Protein AF-A0A840BPB6-F1 (afdb_monomer_lite)

pLDDT: mean 81.39, std 9.25, range [49.56, 90.81]

Foldseek 3Di:
DPLQVLLVVLQVQLVVLVVQVWDWDFDPDPFGWIWIDGPVGIDIDTRPRNVVLLVQLVVSCVSNVPDDSSSSSSNSSSVVVVVVVVD

Secondary structure (DSSP, 8-state):
-HHHHHHHHHHHHHHHHHHTT-EEEEE-STT-EEEEEETTEEEEEPTHHHHHHHHHHHHHHHHHSSS-HHHHHHHHHHHHHHHHHT-

Radius of gyration: 12.8 Å; chains: 1; bounding box: 32×31×28 Å

Structure (mmCIF, N/CA/C/O backbone):
data_AF-A0A840BPB6-F1
#
_entry.id   AF-A0A840BPB6-F1
#
loop_
_atom_site.group_PDB
_atom_site.id
_atom_site.type_symbol
_atom_site.label_atom_id
_ato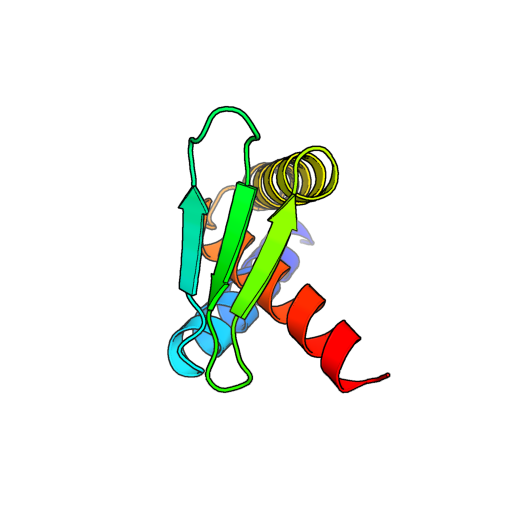m_site.label_alt_id
_atom_site.label_comp_id
_atom_site.label_asym_id
_atom_site.label_entity_id
_atom_site.label_seq_id
_atom_site.pdbx_PDB_ins_code
_atom_site.Cartn_x
_atom_site.Cartn_y
_atom_site.Cartn_z
_atom_site.occupancy
_atom_site.B_iso_or_equiv
_atom_site.auth_seq_id
_atom_site.auth_comp_id
_atom_site.auth_asym_id
_atom_site.auth_atom_id
_atom_site.pdbx_PDB_model_num
ATOM 1 N N . MET A 1 1 ? 20.517 -3.219 -15.670 1.00 55.88 1 MET A N 1
ATOM 2 C CA . MET A 1 1 ? 19.479 -4.174 -16.118 1.00 55.88 1 MET A CA 1
ATOM 3 C C . MET A 1 1 ? 18.371 -4.329 -15.070 1.00 55.88 1 MET A C 1
ATOM 5 O O . MET A 1 1 ? 17.249 -4.628 -15.442 1.00 55.88 1 MET A O 1
ATOM 9 N N . ASP A 1 2 ? 18.638 -4.015 -13.798 1.00 72.88 2 ASP A N 1
ATOM 10 C CA . ASP A 1 2 ? 17.694 -4.156 -12.679 1.00 72.88 2 ASP A CA 1
ATOM 11 C C . ASP A 1 2 ? 16.479 -3.222 -12.646 1.00 72.88 2 ASP A C 1
ATOM 13 O O . ASP A 1 2 ? 15.384 -3.686 -12.344 1.00 72.88 2 ASP A O 1
ATOM 17 N N . ALA A 1 3 ? 16.616 -1.925 -12.938 1.00 71.88 3 ALA A N 1
ATOM 18 C CA . ALA A 1 3 ? 15.523 -0.967 -12.698 1.00 71.88 3 ALA A CA 1
ATOM 19 C C . ALA A 1 3 ? 14.247 -1.276 -13.507 1.00 71.88 3 ALA A C 1
ATOM 21 O O . ALA A 1 3 ? 13.139 -1.137 -12.997 1.00 71.88 3 ALA A O 1
ATOM 22 N N . LEU A 1 4 ? 14.403 -1.766 -14.742 1.00 76.75 4 LEU A N 1
ATOM 23 C CA . LEU A 1 4 ? 13.282 -2.162 -15.599 1.00 76.75 4 LEU A CA 1
ATOM 24 C C . LEU A 1 4 ? 12.576 -3.423 -15.088 1.00 76.75 4 LEU A C 1
ATOM 26 O O . LEU A 1 4 ? 11.353 -3.487 -15.129 1.00 76.75 4 LEU A O 1
ATOM 30 N N . ILE A 1 5 ? 13.326 -4.393 -14.560 1.00 82.56 5 ILE A N 1
ATOM 31 C CA . ILE A 1 5 ? 12.758 -5.618 -13.978 1.00 82.56 5 ILE A CA 1
ATOM 32 C C . ILE A 1 5 ? 11.924 -5.264 -12.740 1.00 82.56 5 ILE A C 1
ATOM 34 O O . ILE A 1 5 ? 10.783 -5.706 -12.614 1.00 82.56 5 ILE A O 1
ATOM 38 N N . HIS A 1 6 ? 12.453 -4.396 -11.872 1.00 79.06 6 HIS A N 1
ATOM 39 C CA . HIS A 1 6 ? 11.730 -3.910 -10.697 1.00 79.06 6 HIS A CA 1
ATOM 40 C C . HIS A 1 6 ? 10.488 -3.100 -11.094 1.00 79.06 6 HIS A C 1
ATOM 42 O O . HIS A 1 6 ? 9.410 -3.323 -10.548 1.00 79.06 6 HIS A O 1
ATOM 48 N N . ALA A 1 7 ? 10.601 -2.214 -12.088 1.00 79.69 7 ALA A N 1
ATOM 49 C CA . ALA A 1 7 ? 9.469 -1.447 -12.601 1.00 79.69 7 ALA A CA 1
ATOM 50 C C . ALA A 1 7 ? 8.363 -2.351 -13.165 1.00 79.69 7 ALA A C 1
ATOM 52 O O . ALA A 1 7 ? 7.186 -2.131 -12.888 1.00 79.69 7 ALA A O 1
ATOM 53 N N . MET A 1 8 ? 8.726 -3.388 -13.926 1.00 84.31 8 MET A N 1
ATOM 54 C CA . MET A 1 8 ? 7.770 -4.354 -14.468 1.00 84.31 8 MET A CA 1
ATOM 55 C C . MET A 1 8 ? 7.059 -5.136 -13.363 1.00 84.31 8 MET A C 1
ATOM 57 O O . MET A 1 8 ? 5.842 -5.287 -13.432 1.00 84.31 8 MET A O 1
ATOM 61 N N . ALA A 1 9 ? 7.783 -5.588 -12.336 1.00 84.69 9 ALA A N 1
ATOM 62 C CA . ALA A 1 9 ? 7.189 -6.297 -11.205 1.00 84.69 9 ALA A CA 1
ATOM 63 C C . ALA A 1 9 ? 6.196 -5.413 -10.429 1.00 84.69 9 ALA A C 1
ATOM 65 O O . ALA A 1 9 ? 5.083 -5.850 -10.131 1.00 84.69 9 ALA A O 1
ATOM 66 N N . ILE A 1 10 ? 6.561 -4.151 -10.169 1.00 84.06 10 ILE A N 1
ATOM 67 C CA . ILE A 1 10 ? 5.680 -3.170 -9.515 1.00 84.06 10 ILE A CA 1
ATOM 68 C C . ILE A 1 10 ? 4.430 -2.933 -10.367 1.00 84.06 10 ILE A C 1
ATOM 70 O O . ILE A 1 10 ? 3.322 -3.010 -9.846 1.00 84.06 10 ILE A O 1
ATOM 74 N N . SER A 1 11 ? 4.587 -2.699 -11.673 1.00 84.62 11 SER A N 1
ATOM 75 C CA . SER A 1 11 ? 3.461 -2.479 -12.590 1.00 84.62 11 SER A CA 1
ATOM 76 C C . SER A 1 11 ? 2.519 -3.678 -12.661 1.00 84.62 11 SER A C 1
ATOM 78 O O . SER A 1 11 ? 1.310 -3.501 -12.568 1.00 84.62 11 SER A O 1
ATOM 80 N N . GLN A 1 12 ? 3.047 -4.899 -12.795 1.00 87.00 12 GLN A N 1
ATOM 81 C CA . GLN A 1 12 ? 2.226 -6.114 -12.858 1.00 87.00 12 GLN A CA 1
ATOM 82 C C . GLN A 1 12 ? 1.452 -6.337 -11.557 1.00 87.00 12 GLN A C 1
ATOM 84 O O . GLN A 1 12 ? 0.257 -6.622 -11.589 1.00 87.00 12 GLN A O 1
ATOM 89 N N . SER A 1 13 ? 2.115 -6.161 -10.412 1.00 85.56 13 SER A N 1
ATOM 90 C CA . SER A 1 13 ? 1.473 -6.279 -9.103 1.00 85.56 13 SER A CA 1
ATOM 91 C C . SER A 1 13 ? 0.410 -5.202 -8.885 1.00 85.56 13 SER A C 1
ATOM 93 O O . SER A 1 13 ? -0.681 -5.511 -8.414 1.00 85.56 13 SER A O 1
ATOM 95 N N . ALA A 1 14 ? 0.689 -3.955 -9.262 1.00 83.62 14 ALA A N 1
ATOM 96 C CA . ALA A 1 14 ? -0.258 -2.854 -9.142 1.00 83.62 14 ALA A CA 1
ATOM 97 C C . ALA A 1 14 ? -1.485 -3.033 -10.051 1.00 83.62 14 ALA A C 1
ATOM 99 O O . ALA A 1 14 ? -2.613 -2.778 -9.633 1.00 83.62 14 ALA A O 1
ATOM 100 N N . GLU A 1 15 ? -1.282 -3.522 -11.273 1.00 86.88 15 GLU A N 1
ATOM 101 C CA . GLU A 1 15 ? -2.362 -3.828 -12.207 1.00 86.88 15 GLU A CA 1
ATOM 102 C C . GLU A 1 15 ? -3.227 -4.991 -11.696 1.00 86.88 15 GLU A C 1
ATOM 104 O O . GLU A 1 15 ? -4.454 -4.921 -11.752 1.00 86.88 15 GLU A O 1
ATOM 109 N N . ALA A 1 16 ? -2.613 -6.037 -11.133 1.00 84.94 16 ALA A N 1
ATOM 110 C CA . ALA A 1 16 ? -3.340 -7.125 -10.481 1.00 84.94 16 ALA A CA 1
ATOM 111 C C . ALA A 1 16 ? -4.153 -6.620 -9.277 1.00 84.94 16 ALA A C 1
ATOM 113 O O . ALA A 1 16 ? -5.327 -6.958 -9.144 1.00 84.94 16 ALA A O 1
ATOM 114 N N . ALA A 1 17 ? -3.565 -5.751 -8.450 1.00 85.50 17 ALA A N 1
ATOM 115 C CA . ALA A 1 17 ? -4.247 -5.130 -7.320 1.00 85.50 17 ALA A CA 1
ATOM 116 C C . ALA A 1 17 ? -5.460 -4.302 -7.767 1.00 85.50 17 ALA A C 1
ATOM 118 O O . ALA A 1 17 ? -6.534 -4.400 -7.175 1.00 85.50 17 ALA A O 1
ATOM 119 N N . ARG A 1 18 ? -5.322 -3.542 -8.859 1.00 84.88 18 ARG A N 1
ATOM 120 C CA . ARG A 1 18 ? -6.428 -2.779 -9.446 1.00 84.88 18 ARG A CA 1
ATOM 121 C C . ARG A 1 18 ? -7.553 -3.688 -9.942 1.00 84.88 18 ARG A C 1
ATOM 123 O O . ARG A 1 18 ? -8.719 -3.383 -9.708 1.00 84.88 18 ARG A O 1
ATOM 130 N N . HIS A 1 19 ? -7.220 -4.795 -10.608 1.00 87.94 19 HIS A N 1
ATOM 131 C CA . HIS A 1 19 ? -8.208 -5.785 -11.052 1.00 87.94 19 HIS A CA 1
ATOM 132 C C . HIS A 1 19 ? -8.904 -6.491 -9.886 1.00 87.94 19 HIS A C 1
ATOM 134 O O . HIS A 1 19 ? -10.090 -6.782 -9.987 1.00 87.94 19 HIS A O 1
ATOM 140 N N . ALA A 1 20 ? -8.203 -6.696 -8.770 1.00 84.88 20 ALA A N 1
ATOM 141 C CA . ALA A 1 20 ? -8.765 -7.207 -7.520 1.00 84.88 20 ALA A CA 1
ATOM 142 C C . ALA A 1 20 ? -9.582 -6.155 -6.736 1.00 84.88 20 ALA A C 1
ATOM 144 O O . ALA A 1 20 ? -9.930 -6.371 -5.577 1.00 84.88 20 ALA A O 1
ATOM 145 N N . GLY A 1 21 ? -9.846 -4.986 -7.330 1.00 87.31 21 GLY A N 1
ATOM 146 C CA . GLY A 1 21 ? -10.650 -3.935 -6.715 1.00 87.31 21 GLY A CA 1
ATOM 147 C C . GLY A 1 21 ? -9.956 -3.189 -5.574 1.00 87.31 21 GLY A C 1
ATOM 148 O O . GLY A 1 21 ? -10.632 -2.459 -4.848 1.00 87.31 21 GLY A O 1
ATOM 149 N N . ILE A 1 22 ? -8.634 -3.328 -5.411 1.00 90.25 22 ILE A N 1
ATOM 150 C CA . ILE A 1 22 ? -7.897 -2.626 -4.356 1.00 90.25 22 ILE A CA 1
ATOM 151 C C . ILE A 1 22 ? -7.884 -1.123 -4.652 1.00 90.25 22 ILE A C 1
ATOM 153 O O . ILE A 1 22 ? -7.509 -0.688 -5.744 1.00 90.25 22 ILE A O 1
ATOM 157 N N . ARG A 1 23 ? -8.262 -0.314 -3.659 1.00 88.44 23 ARG A N 1
ATOM 158 C CA . ARG A 1 23 ? -8.219 1.153 -3.712 1.00 88.44 23 ARG A CA 1
ATOM 159 C C . ARG A 1 23 ? -7.487 1.707 -2.502 1.00 88.44 23 ARG A C 1
ATOM 161 O O . ARG A 1 23 ? -7.625 1.194 -1.398 1.00 88.44 23 ARG A O 1
ATOM 168 N N . VAL A 1 24 ? -6.715 2.765 -2.721 1.00 84.75 24 VAL A N 1
ATOM 169 C CA 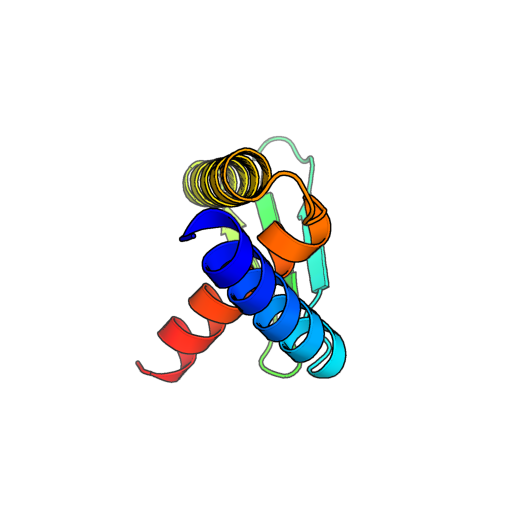. VAL A 1 24 ? -5.982 3.471 -1.668 1.00 84.75 24 VAL A CA 1
ATOM 170 C C . VAL A 1 24 ? -6.534 4.884 -1.564 1.00 84.75 24 VAL A C 1
ATOM 172 O O . VAL A 1 24 ? -6.434 5.650 -2.522 1.00 84.75 24 VAL A O 1
ATOM 175 N N . GLU A 1 25 ? -7.097 5.218 -0.408 1.00 84.75 25 GLU A N 1
ATOM 176 C CA . GLU A 1 25 ? -7.707 6.514 -0.126 1.00 84.75 25 GLU A CA 1
ATOM 177 C C . GLU A 1 25 ? -6.945 7.208 1.016 1.00 84.75 25 GLU A C 1
ATOM 179 O O . GLU A 1 25 ? -7.064 6.817 2.184 1.00 84.75 25 GLU A O 1
ATOM 184 N N . PRO A 1 26 ? -6.108 8.216 0.705 1.00 71.69 26 PRO A N 1
ATOM 185 C CA . PRO A 1 26 ? -5.471 9.026 1.732 1.00 71.69 26 PRO A CA 1
ATOM 186 C C . PRO A 1 26 ? -6.513 9.941 2.385 1.00 71.69 26 PRO A C 1
ATOM 188 O O . PRO A 1 26 ? -7.154 10.754 1.720 1.00 71.69 26 PRO A O 1
ATOM 191 N N . HIS A 1 27 ? -6.655 9.827 3.702 1.00 73.50 27 HIS A N 1
ATOM 192 C CA . HIS A 1 27 ? -7.520 10.672 4.510 1.00 73.50 27 HIS A CA 1
ATOM 193 C C . HIS A 1 27 ? -6.666 11.739 5.196 1.00 73.50 27 HIS A C 1
ATOM 195 O O . HIS A 1 27 ? -6.041 11.508 6.234 1.00 73.50 27 HIS A O 1
ATOM 201 N N . PHE A 1 28 ? -6.662 12.944 4.628 1.00 60.56 28 PHE A N 1
ATOM 202 C CA . PHE A 1 28 ? -6.017 14.111 5.232 1.00 60.56 28 PHE A CA 1
ATOM 203 C C . PHE A 1 28 ? -6.898 14.690 6.351 1.00 60.56 28 PHE A C 1
ATOM 205 O O . PHE A 1 28 ? -7.430 15.793 6.247 1.00 60.56 28 PHE A O 1
ATOM 212 N N . THR A 1 29 ? -7.108 13.917 7.415 1.00 59.81 29 THR A N 1
ATOM 213 C CA . THR A 1 29 ? -7.623 14.427 8.693 1.00 59.81 29 THR A CA 1
ATOM 214 C C . THR A 1 29 ? -6.449 14.774 9.610 1.00 59.81 29 THR A C 1
ATOM 216 O O . THR A 1 29 ? -5.294 14.486 9.295 1.00 59.81 29 THR A O 1
ATOM 219 N N . SER A 1 30 ? -6.720 15.368 10.775 1.00 57.16 30 SER A N 1
ATOM 220 C CA . SER A 1 30 ? -5.714 15.764 11.777 1.00 57.16 30 SER A CA 1
ATOM 221 C C . SER A 1 30 ? -4.803 14.626 12.286 1.00 57.16 30 SER A C 1
ATOM 223 O O . SER A 1 30 ? -3.896 14.898 13.066 1.00 57.16 30 SER A O 1
ATOM 225 N N . GLN A 1 31 ? -5.036 13.371 11.875 1.00 59.38 31 GLN A N 1
ATOM 226 C CA . GLN A 1 31 ? -4.245 12.185 12.229 1.00 59.38 31 GLN A CA 1
ATOM 227 C C . GLN A 1 31 ? -3.478 11.540 11.058 1.00 59.38 31 GLN A C 1
ATOM 229 O O . GLN A 1 31 ? -2.859 10.503 11.287 1.00 59.38 31 GLN A O 1
ATOM 234 N N . GLU A 1 32 ? -3.506 12.116 9.846 1.00 66.31 32 GLU A N 1
ATOM 235 C CA . GLU A 1 32 ? -2.841 11.574 8.642 1.00 66.31 32 GLU A CA 1
ATOM 236 C C . GLU A 1 32 ? -3.048 10.053 8.501 1.00 66.31 32 GLU A C 1
ATOM 238 O O . GLU A 1 32 ? -2.151 9.244 8.750 1.00 66.31 32 GLU A O 1
ATOM 243 N N . ALA A 1 33 ? -4.272 9.654 8.155 1.00 78.06 33 ALA A N 1
ATOM 244 C CA . ALA A 1 33 ? -4.639 8.250 8.000 1.00 78.06 33 ALA A CA 1
ATOM 245 C C . ALA A 1 33 ? -4.708 7.856 6.517 1.00 78.06 33 ALA A C 1
ATOM 247 O O . ALA A 1 33 ? -4.985 8.678 5.644 1.00 78.06 33 ALA A O 1
ATOM 248 N N . LEU A 1 34 ? -4.468 6.583 6.216 1.00 86.06 34 LEU A N 1
ATOM 249 C CA . LEU A 1 34 ? -4.596 6.021 4.874 1.00 86.06 34 LEU A CA 1
ATOM 250 C C . LEU A 1 34 ? -5.452 4.761 4.931 1.00 86.06 34 LEU A C 1
ATOM 252 O O . LEU A 1 34 ? -5.164 3.855 5.711 1.00 86.06 34 LEU A O 1
ATOM 256 N N . SER A 1 35 ? -6.479 4.701 4.089 1.00 87.56 35 SER A N 1
ATOM 257 C CA . SER A 1 35 ? -7.397 3.566 4.025 1.00 87.56 35 SER A CA 1
ATOM 258 C C . SER A 1 35 ? -7.123 2.748 2.773 1.00 87.56 35 SER A C 1
ATOM 260 O O . SER A 1 35 ? -7.050 3.277 1.663 1.00 87.56 35 SER A O 1
ATOM 262 N N . ILE A 1 36 ? -6.952 1.442 2.953 1.00 88.38 36 ILE A N 1
ATOM 263 C CA . ILE A 1 36 ? -6.816 0.472 1.870 1.00 88.38 36 ILE A CA 1
ATOM 264 C C . ILE A 1 36 ? -8.118 -0.315 1.808 1.00 88.38 36 ILE A C 1
ATOM 266 O O . ILE A 1 36 ? -8.444 -1.056 2.732 1.00 88.38 36 ILE A O 1
ATOM 270 N N . HIS A 1 37 ? -8.854 -0.161 0.717 1.00 88.75 37 HIS A N 1
ATOM 271 C CA . HIS A 1 37 ? -10.105 -0.861 0.461 1.00 88.75 37 HIS A CA 1
ATOM 272 C C . HIS A 1 37 ? -9.842 -2.043 -0.462 1.00 88.75 37 HIS A C 1
ATOM 274 O O . HIS A 1 37 ? -9.132 -1.904 -1.455 1.00 88.75 37 HIS A O 1
ATOM 280 N N . SER A 1 38 ? -10.428 -3.192 -0.151 1.00 87.12 38 SER A N 1
ATOM 281 C CA . SER A 1 38 ? -10.402 -4.393 -0.986 1.00 87.12 38 SER A CA 1
ATOM 282 C C . SER A 1 38 ? -11.686 -5.198 -0.780 1.00 87.12 38 SER A C 1
ATOM 284 O O . SER A 1 38 ? -12.456 -4.916 0.140 1.00 87.12 38 SER A O 1
ATOM 286 N N . GLU A 1 39 ? -11.897 -6.243 -1.579 1.00 83.31 39 GLU A N 1
ATOM 287 C CA . GLU A 1 39 ? -13.007 -7.187 -1.367 1.00 83.31 39 GLU A CA 1
ATOM 288 C C . GLU A 1 39 ? -12.933 -7.914 -0.012 1.00 83.31 39 GLU A C 1
ATOM 290 O O . GLU A 1 39 ? -13.944 -8.392 0.495 1.00 83.31 39 GLU A O 1
ATOM 295 N N . GLN A 1 40 ? -11.747 -7.968 0.600 1.00 79.12 40 GLN A N 1
ATOM 296 C CA . GLN A 1 40 ? -11.509 -8.601 1.899 1.00 79.12 40 GLN A CA 1
ATOM 297 C C . GLN A 1 40 ? -11.825 -7.673 3.083 1.00 79.12 40 GLN A C 1
ATOM 299 O O . GLN A 1 40 ? -11.832 -8.124 4.227 1.00 79.12 40 GLN A O 1
ATOM 304 N N . GLY A 1 41 ? -12.088 -6.387 2.826 1.00 86.38 41 GLY A N 1
ATOM 305 C CA . GLY A 1 41 ? -12.382 -5.384 3.846 1.00 86.38 41 GLY A CA 1
ATOM 306 C C . GLY A 1 41 ? -11.548 -4.110 3.709 1.00 86.38 41 GLY A C 1
ATOM 307 O O . GLY A 1 41 ? -10.872 -3.881 2.700 1.00 86.38 41 GLY A O 1
ATOM 308 N N . VAL A 1 42 ? -11.624 -3.269 4.744 1.00 87.44 42 VAL A N 1
ATOM 309 C CA . VAL A 1 42 ? -10.914 -1.986 4.839 1.00 87.44 42 VAL A CA 1
ATOM 310 C C . VAL A 1 42 ? -9.806 -2.092 5.882 1.00 87.44 42 VAL A C 1
ATOM 312 O O . VAL A 1 42 ? -10.060 -2.483 7.019 1.00 87.44 42 VAL A O 1
ATOM 315 N N . ILE A 1 43 ? -8.584 -1.724 5.500 1.00 87.56 43 ILE A N 1
ATOM 316 C CA . ILE A 1 43 ? -7.444 -1.593 6.409 1.00 87.56 43 ILE A CA 1
ATOM 317 C C . ILE A 1 43 ? -7.160 -0.110 6.609 1.00 87.56 43 ILE A C 1
ATOM 319 O O . ILE A 1 43 ? -6.818 0.591 5.657 1.00 87.56 43 ILE A O 1
ATOM 323 N N . GLU A 1 44 ? -7.236 0.344 7.855 1.00 88.00 44 GLU A N 1
ATOM 324 C CA . GLU A 1 44 ? -6.833 1.694 8.239 1.00 88.00 44 GLU A CA 1
ATOM 325 C C . GLU A 1 44 ? -5.382 1.700 8.733 1.00 88.00 44 GLU A C 1
ATOM 327 O O . GLU A 1 44 ? -5.002 0.989 9.668 1.00 88.00 44 GLU A O 1
ATOM 332 N N . LEU A 1 45 ? -4.549 2.518 8.097 1.00 85.94 45 LEU A N 1
ATOM 333 C CA . LEU A 1 45 ? -3.199 2.830 8.542 1.00 85.94 45 LEU A CA 1
ATOM 334 C C . LEU A 1 45 ? -3.222 4.209 9.199 1.00 85.94 45 LEU A C 1
ATOM 336 O O . LEU A 1 45 ? -3.509 5.202 8.539 1.00 85.94 45 LEU A O 1
ATOM 340 N N . ALA A 1 46 ? -2.905 4.276 10.490 1.00 85.31 46 ALA A N 1
ATOM 341 C CA . ALA A 1 46 ? -2.857 5.530 11.238 1.00 85.31 46 ALA A CA 1
ATOM 342 C C . ALA A 1 46 ? -1.429 6.094 11.328 1.00 85.31 46 ALA A C 1
ATOM 344 O O . ALA A 1 46 ? -0.471 5.333 11.523 1.00 85.31 46 ALA A O 1
ATOM 345 N N . GLY A 1 47 ? -1.312 7.426 11.238 1.00 82.12 47 GLY A N 1
ATOM 346 C CA . GLY A 1 47 ? -0.129 8.227 11.560 1.00 82.12 47 GLY A CA 1
ATOM 347 C C . GLY A 1 47 ? 1.193 7.614 11.073 1.00 82.12 47 GLY A C 1
ATOM 348 O O . GLY A 1 47 ? 1.427 7.574 9.864 1.00 82.12 47 GLY A O 1
ATOM 349 N N . PRO A 1 48 ? 2.055 7.077 11.963 1.00 83.69 48 PRO A N 1
ATOM 350 C CA . PRO A 1 48 ? 3.373 6.561 11.579 1.00 83.69 48 PRO A CA 1
ATOM 351 C C . PRO A 1 48 ? 3.340 5.507 10.464 1.00 83.69 48 PRO A C 1
ATOM 353 O O . PRO A 1 48 ? 4.175 5.534 9.564 1.00 83.69 48 PRO A O 1
ATOM 356 N N . ARG A 1 49 ? 2.346 4.607 10.466 1.00 85.56 49 ARG A N 1
ATOM 357 C CA . ARG A 1 49 ? 2.252 3.539 9.454 1.00 85.56 49 ARG A CA 1
ATOM 358 C C . ARG A 1 49 ? 1.809 4.072 8.092 1.00 85.56 49 ARG A C 1
ATOM 360 O O . ARG A 1 49 ? 2.217 3.529 7.067 1.00 85.56 49 ARG A O 1
ATOM 367 N N . ALA A 1 50 ? 0.989 5.124 8.071 1.00 85.56 50 ALA A N 1
ATOM 368 C CA . ALA A 1 50 ? 0.604 5.803 6.836 1.00 85.56 50 ALA A CA 1
ATOM 369 C C . ALA A 1 50 ? 1.801 6.552 6.230 1.00 85.56 50 ALA A C 1
ATOM 371 O O . ALA A 1 50 ? 2.036 6.466 5.025 1.00 85.56 50 ALA A O 1
ATOM 372 N N . VAL A 1 51 ? 2.610 7.209 7.068 1.00 85.94 51 VAL A N 1
ATOM 373 C CA . VAL A 1 51 ? 3.853 7.867 6.638 1.00 85.94 51 VAL A CA 1
ATOM 374 C C . VAL A 1 51 ? 4.843 6.848 6.069 1.00 85.94 51 VAL A C 1
ATOM 376 O O . VAL A 1 51 ? 5.315 7.025 4.948 1.00 85.94 51 VAL A O 1
ATOM 379 N N . GLU A 1 52 ? 5.096 5.739 6.771 1.00 89.00 52 GLU A N 1
ATOM 380 C CA . GLU A 1 52 ? 5.966 4.658 6.279 1.00 89.00 52 GLU A CA 1
ATOM 381 C C . GLU A 1 52 ? 5.488 4.090 4.933 1.00 89.00 52 GLU A C 1
ATOM 383 O O . GLU A 1 52 ? 6.295 3.848 4.028 1.00 89.00 52 GLU A O 1
ATOM 388 N N . PHE A 1 53 ? 4.172 3.908 4.770 1.00 89.31 53 PHE A N 1
ATOM 389 C CA . PHE A 1 53 ? 3.573 3.475 3.509 1.00 89.31 53 PHE A CA 1
ATOM 390 C C . PHE A 1 53 ? 3.875 4.459 2.372 1.00 89.31 53 PHE A C 1
ATOM 392 O O . PHE A 1 53 ? 4.349 4.051 1.305 1.00 89.31 53 PHE A O 1
ATOM 399 N N . LEU A 1 54 ? 3.633 5.754 2.598 1.00 86.12 54 LEU A N 1
ATOM 400 C CA . LEU A 1 54 ? 3.848 6.803 1.603 1.00 86.12 54 LEU A CA 1
ATOM 401 C C . LEU A 1 54 ? 5.332 6.956 1.253 1.00 86.12 54 LEU A C 1
ATOM 403 O O . LEU A 1 54 ? 5.676 7.092 0.077 1.00 86.12 54 LEU A O 1
ATOM 407 N N . GLU A 1 55 ? 6.228 6.868 2.235 1.00 88.44 55 GLU A N 1
ATOM 408 C CA . GLU A 1 55 ? 7.670 6.878 1.995 1.00 88.44 55 GLU A CA 1
ATOM 409 C C . GLU A 1 55 ? 8.124 5.676 1.167 1.00 88.44 55 GLU A C 1
ATOM 411 O O . GLU A 1 55 ? 8.941 5.828 0.255 1.00 88.44 55 GLU A O 1
ATOM 416 N N . ARG A 1 56 ? 7.593 4.479 1.444 1.00 89.12 56 ARG A N 1
ATOM 417 C CA . ARG A 1 56 ? 7.910 3.276 0.664 1.00 89.12 56 ARG A CA 1
ATOM 418 C C . ARG A 1 56 ? 7.413 3.405 -0.773 1.00 89.12 56 ARG A C 1
ATOM 420 O O . ARG A 1 56 ? 8.188 3.162 -1.696 1.00 89.12 56 ARG A O 1
ATOM 427 N N . ALA A 1 57 ? 6.177 3.865 -0.971 1.00 87.50 57 ALA A N 1
ATOM 428 C CA . ALA A 1 57 ? 5.634 4.136 -2.301 1.00 87.50 57 ALA A CA 1
ATOM 429 C C . ALA A 1 57 ? 6.471 5.189 -3.053 1.00 87.50 57 ALA A C 1
ATOM 431 O O . ALA A 1 57 ? 6.791 5.009 -4.228 1.00 87.50 57 ALA A O 1
ATOM 432 N N . ARG A 1 58 ? 6.916 6.251 -2.368 1.00 86.75 58 ARG A N 1
ATOM 433 C CA . ARG A 1 58 ? 7.787 7.288 -2.940 1.00 86.75 58 ARG A CA 1
ATOM 434 C C . ARG A 1 58 ? 9.175 6.756 -3.311 1.00 86.75 58 ARG A C 1
ATOM 436 O O . ARG A 1 58 ? 9.701 7.131 -4.357 1.00 86.75 58 ARG A O 1
ATOM 443 N N . LYS A 1 59 ? 9.766 5.877 -2.496 1.00 87.62 59 LYS A N 1
ATOM 444 C CA . LYS A 1 59 ? 11.041 5.205 -2.809 1.00 87.62 59 LYS A CA 1
ATOM 445 C C . LYS A 1 59 ? 10.908 4.327 -4.052 1.00 87.62 59 LYS A C 1
ATOM 447 O O . LYS A 1 59 ? 11.741 4.423 -4.945 1.00 87.62 59 LYS A O 1
ATOM 452 N N . LEU A 1 60 ? 9.844 3.527 -4.143 1.00 83.75 60 LEU A N 1
ATOM 453 C CA . LEU A 1 60 ? 9.563 2.686 -5.314 1.00 83.75 60 LEU A CA 1
ATOM 454 C C . LEU A 1 60 ? 9.355 3.521 -6.581 1.00 83.75 60 LEU A C 1
ATOM 456 O O . LEU A 1 60 ? 9.912 3.198 -7.628 1.00 83.75 60 LEU A O 1
ATOM 460 N N . TRP A 1 61 ? 8.624 4.631 -6.467 1.00 81.94 61 TRP A N 1
ATOM 461 C CA . TRP A 1 61 ? 8.476 5.606 -7.544 1.00 81.94 61 TRP A CA 1
ATOM 462 C C . TRP A 1 61 ? 9.835 6.153 -8.020 1.00 81.94 61 TRP A C 1
ATOM 464 O O . TRP A 1 61 ? 10.123 6.128 -9.216 1.00 81.94 61 TRP A O 1
ATOM 474 N N . GLY A 1 62 ? 10.701 6.572 -7.090 1.00 77.94 62 GLY A N 1
ATOM 475 C CA . GLY A 1 62 ? 12.031 7.105 -7.404 1.00 77.94 62 GLY A CA 1
ATOM 476 C C . GLY A 1 62 ? 13.017 6.076 -7.971 1.00 77.94 62 GLY A C 1
ATOM 477 O O . GLY A 1 62 ? 13.866 6.435 -8.781 1.00 77.94 62 GLY A O 1
ATOM 478 N N . LEU A 1 63 ? 12.898 4.802 -7.583 1.00 72.25 63 LEU A N 1
ATOM 479 C CA . LEU A 1 63 ? 13.751 3.713 -8.077 1.00 72.25 63 LEU A CA 1
ATOM 480 C C . LEU A 1 63 ? 13.420 3.309 -9.509 1.00 72.25 63 LEU A C 1
ATOM 482 O O . LEU A 1 63 ? 14.308 2.937 -10.275 1.00 72.25 63 LEU A O 1
ATOM 486 N N . ALA A 1 64 ? 12.136 3.335 -9.849 1.00 67.75 64 ALA A N 1
ATOM 487 C CA . ALA A 1 64 ? 11.673 2.768 -11.096 1.00 67.75 64 ALA A CA 1
ATOM 488 C C . ALA A 1 64 ? 11.436 3.824 -12.181 1.00 67.75 64 ALA A C 1
ATOM 490 O O . ALA A 1 64 ? 11.453 3.438 -13.339 1.00 67.75 64 ALA A O 1
ATOM 491 N N . GLY A 1 65 ? 11.280 5.120 -11.868 1.00 65.00 65 GLY A N 1
ATOM 492 C CA . GLY A 1 65 ? 11.290 6.254 -12.820 1.00 65.00 65 GLY A CA 1
ATOM 493 C C . GLY A 1 65 ? 10.179 6.287 -13.889 1.00 65.00 65 GLY A C 1
ATOM 494 O O . GLY A 1 65 ? 9.867 7.351 -14.415 1.00 65.00 65 GLY A O 1
ATOM 495 N N . VAL A 1 66 ? 9.564 5.141 -14.189 1.00 70.56 66 VAL A N 1
ATOM 496 C CA . VAL A 1 66 ? 8.515 4.910 -15.193 1.00 70.56 66 VAL A CA 1
ATOM 497 C C . VAL A 1 66 ? 7.180 4.472 -14.587 1.00 70.56 66 VAL A C 1
ATOM 499 O O . VAL A 1 66 ? 6.151 4.586 -15.246 1.00 70.56 66 VAL A O 1
ATOM 502 N N . VAL A 1 67 ? 7.152 3.993 -13.341 1.00 78.88 67 VAL A N 1
ATOM 503 C CA . VAL A 1 67 ? 5.890 3.707 -12.631 1.00 78.88 67 VAL A CA 1
ATOM 504 C C . VAL A 1 67 ? 5.319 4.990 -12.055 1.00 78.88 67 VAL A C 1
ATOM 506 O O . VAL A 1 67 ? 6.061 5.854 -11.604 1.00 78.88 67 VAL A O 1
ATOM 509 N N . SER A 1 68 ? 3.995 5.126 -12.043 1.00 84.81 68 SER A N 1
ATOM 510 C CA . SER A 1 68 ? 3.349 6.236 -11.344 1.00 84.81 68 SER A CA 1
ATOM 511 C C . SER A 1 68 ? 3.368 6.005 -9.830 1.00 84.81 68 SER A C 1
ATOM 513 O O . SER A 1 68 ? 3.374 4.863 -9.361 1.00 84.81 68 SER A O 1
ATOM 515 N N . LEU A 1 69 ? 3.307 7.087 -9.047 1.00 84.56 69 LEU A N 1
ATOM 516 C CA . LEU A 1 69 ? 3.149 6.997 -7.591 1.00 84.56 69 LEU A CA 1
ATOM 517 C C . LEU A 1 69 ? 1.910 6.169 -7.204 1.00 84.56 69 LEU A C 1
ATOM 519 O O . LEU A 1 69 ? 1.947 5.418 -6.236 1.00 84.56 69 LEU A O 1
ATOM 523 N N . HIS A 1 70 ? 0.835 6.246 -7.993 1.00 84.56 70 HIS A N 1
ATOM 524 C CA . HIS A 1 70 ? -0.369 5.442 -7.785 1.00 84.56 70 HIS A CA 1
ATOM 525 C C . HIS A 1 70 ? -0.112 3.935 -7.941 1.00 84.56 70 HIS A C 1
ATOM 527 O O . HIS A 1 70 ? -0.533 3.163 -7.083 1.00 84.56 70 HIS A O 1
ATOM 533 N N . MET A 1 71 ? 0.638 3.514 -8.967 1.00 86.94 71 MET A N 1
ATOM 534 C CA . MET A 1 71 ? 1.022 2.104 -9.119 1.00 86.94 71 MET A CA 1
ATOM 535 C C . MET A 1 71 ? 1.906 1.635 -7.956 1.00 86.94 71 MET A C 1
ATOM 537 O O . MET A 1 71 ? 1.705 0.547 -7.423 1.00 86.94 71 MET A O 1
ATOM 541 N N . ALA A 1 72 ? 2.836 2.475 -7.493 1.00 87.62 72 ALA A N 1
ATOM 542 C CA . ALA A 1 72 ? 3.648 2.157 -6.320 1.00 87.62 72 ALA A CA 1
ATOM 543 C C . ALA A 1 72 ? 2.800 1.992 -5.041 1.00 87.62 72 ALA A C 1
ATOM 545 O O . ALA A 1 72 ? 3.045 1.075 -4.259 1.00 87.62 72 ALA A O 1
ATOM 546 N N . MET A 1 73 ? 1.774 2.829 -4.842 1.00 89.25 73 MET A N 1
ATOM 547 C CA . MET A 1 73 ? 0.834 2.688 -3.722 1.00 89.25 73 MET A CA 1
ATOM 548 C C . MET A 1 73 ? 0.001 1.403 -3.819 1.00 89.25 73 MET A C 1
ATOM 550 O O . MET A 1 73 ? -0.140 0.704 -2.819 1.00 89.25 73 MET A O 1
ATOM 554 N N . LEU A 1 74 ? -0.511 1.055 -5.004 1.00 89.81 74 LEU A N 1
ATOM 555 C CA . LEU A 1 74 ? -1.260 -0.192 -5.215 1.00 89.81 74 LEU A CA 1
ATOM 556 C C . LEU A 1 74 ? -0.405 -1.435 -4.940 1.00 89.81 74 LEU A C 1
ATOM 558 O O . LEU A 1 74 ? -0.872 -2.371 -4.293 1.00 89.81 74 LEU A O 1
ATOM 562 N N . HIS A 1 75 ? 0.859 -1.424 -5.367 1.00 90.81 75 HIS A N 1
ATOM 563 C CA . HIS A 1 75 ? 1.807 -2.491 -5.054 1.00 90.81 75 HIS A CA 1
ATOM 564 C C . HIS A 1 75 ? 2.016 -2.642 -3.537 1.00 90.81 75 HIS A C 1
ATOM 566 O O . HIS A 1 75 ? 1.837 -3.733 -2.996 1.00 90.81 75 HIS A O 1
ATOM 572 N N . CYS A 1 76 ? 2.308 -1.543 -2.830 1.00 90.50 76 CYS A N 1
ATOM 573 C CA . CYS A 1 76 ? 2.447 -1.558 -1.370 1.00 90.50 76 CYS A CA 1
ATOM 574 C C . CYS A 1 76 ? 1.173 -2.065 -0.671 1.00 90.50 76 CYS A 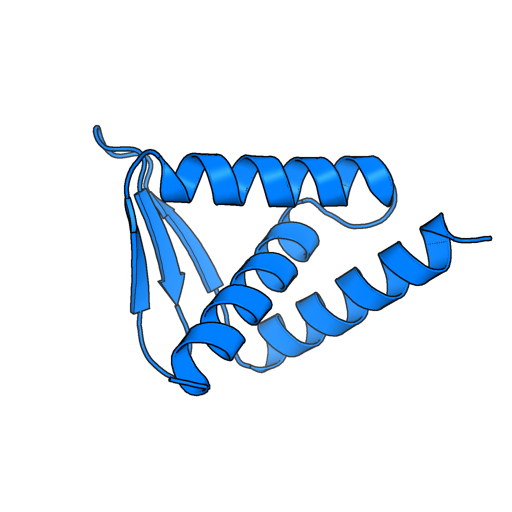C 1
ATOM 576 O O . CYS A 1 76 ? 1.257 -2.818 0.297 1.00 90.50 76 CYS A O 1
ATOM 578 N N . ALA A 1 77 ? -0.006 -1.662 -1.152 1.00 89.56 77 ALA A N 1
ATOM 579 C CA . ALA A 1 77 ? -1.285 -2.085 -0.594 1.00 89.56 77 ALA A CA 1
ATOM 580 C C . ALA A 1 77 ? -1.513 -3.593 -0.766 1.00 89.56 77 ALA A C 1
ATOM 582 O O . ALA A 1 77 ? -1.898 -4.272 0.187 1.00 89.56 77 ALA A O 1
ATOM 583 N N . SER A 1 78 ? -1.194 -4.130 -1.946 1.00 89.25 78 SER A N 1
ATOM 584 C CA . SER A 1 78 ? -1.251 -5.567 -2.220 1.00 89.25 78 SER A CA 1
ATOM 585 C C . SER A 1 78 ? -0.328 -6.373 -1.305 1.00 89.25 78 SER A C 1
ATOM 587 O O . SER A 1 78 ? -0.727 -7.435 -0.835 1.00 89.25 78 SER A O 1
ATOM 589 N N . GLU A 1 79 ? 0.887 -5.890 -1.023 1.00 89.25 79 GLU A N 1
ATOM 590 C CA . GLU A 1 79 ? 1.802 -6.566 -0.094 1.00 89.25 79 GLU A CA 1
ATOM 591 C C . GLU A 1 79 ? 1.274 -6.579 1.347 1.00 89.25 79 GLU A C 1
ATOM 593 O O . GLU A 1 79 ? 1.462 -7.561 2.065 1.00 89.25 79 GLU A O 1
ATOM 598 N N . ILE A 1 80 ? 0.638 -5.491 1.792 1.00 87.25 80 ILE A N 1
ATOM 599 C CA . ILE A 1 80 ? 0.051 -5.407 3.136 1.00 87.25 80 ILE A CA 1
ATOM 600 C C . ILE A 1 80 ? -1.110 -6.392 3.266 1.00 87.25 80 ILE A C 1
ATOM 602 O O . ILE A 1 80 ? -1.150 -7.145 4.238 1.00 87.25 80 ILE A O 1
ATOM 606 N N . LEU A 1 81 ? -2.008 -6.421 2.279 1.00 83.88 81 LEU A N 1
ATOM 607 C CA . LEU A 1 81 ? -3.136 -7.353 2.247 1.00 83.88 81 LEU A CA 1
ATOM 608 C C . LEU A 1 81 ? -2.657 -8.808 2.241 1.00 83.88 81 LEU A C 1
ATOM 610 O O . LEU A 1 81 ? -3.095 -9.593 3.077 1.00 83.88 81 LEU A O 1
ATOM 614 N N . ALA A 1 82 ? -1.673 -9.141 1.397 1.00 84.25 82 ALA A N 1
ATOM 615 C CA . ALA A 1 82 ? -1.099 -10.486 1.339 1.00 84.25 82 ALA A CA 1
ATOM 616 C C . ALA A 1 82 ? -0.520 -10.946 2.690 1.00 84.25 82 ALA A C 1
ATOM 618 O O . ALA A 1 82 ? -0.656 -12.111 3.065 1.00 84.25 82 ALA A O 1
ATOM 619 N N . LYS A 1 83 ? 0.101 -10.031 3.449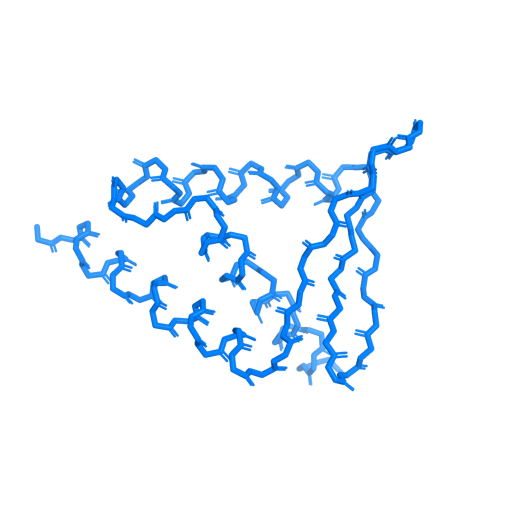 1.00 82.94 83 LYS A N 1
ATOM 620 C CA . LYS A 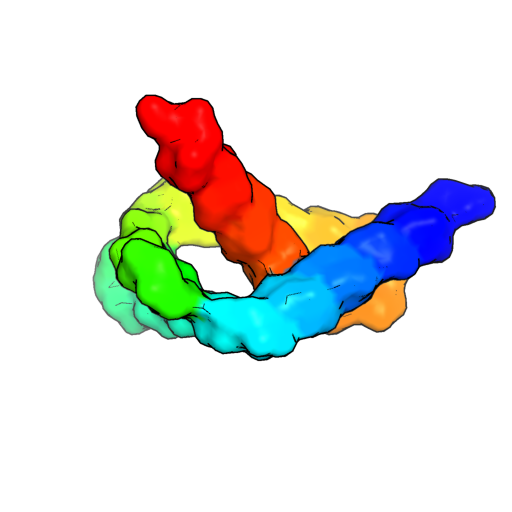1 83 ? 0.624 -10.321 4.793 1.00 82.94 83 LYS A CA 1
ATOM 621 C C . LYS A 1 83 ? -0.477 -10.510 5.836 1.00 82.94 83 LYS A C 1
ATOM 623 O O . LYS A 1 83 ? -0.266 -11.278 6.765 1.00 82.94 83 LYS A O 1
ATOM 628 N N . GLN A 1 84 ? -1.620 -9.834 5.705 1.00 72.75 84 GLN A N 1
ATOM 629 C CA . GLN A 1 84 ? -2.747 -10.014 6.627 1.00 72.75 84 GLN A CA 1
ATOM 630 C C . GLN A 1 84 ? -3.511 -11.314 6.379 1.00 72.75 84 GLN A C 1
ATOM 632 O O . GLN A 1 84 ? -3.965 -11.930 7.332 1.00 72.75 84 GLN A O 1
ATOM 637 N N . THR A 1 85 ? -3.612 -11.766 5.128 1.00 65.81 85 THR A N 1
ATOM 638 C CA . THR A 1 85 ? -4.272 -13.039 4.789 1.00 65.81 85 THR A CA 1
ATOM 639 C C . THR A 1 85 ? -3.454 -14.284 5.136 1.00 65.81 85 THR A C 1
ATOM 641 O O . THR A 1 85 ? -3.982 -15.389 5.094 1.00 65.81 85 THR A O 1
ATOM 644 N N . ALA A 1 86 ? -2.158 -14.125 5.416 1.00 62.03 86 ALA A N 1
ATOM 645 C CA . ALA 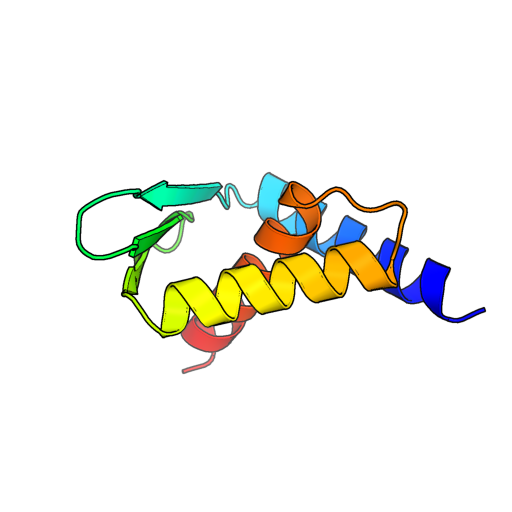A 1 86 ? -1.252 -15.223 5.760 1.00 62.03 86 ALA A CA 1
ATOM 646 C C . ALA A 1 86 ? -1.116 -15.456 7.281 1.00 62.03 86 ALA A C 1
ATOM 648 O O . ALA A 1 86 ? -0.324 -16.309 7.684 1.00 62.03 86 ALA A O 1
ATOM 649 N N . ALA A 1 87 ? -1.840 -14.683 8.098 1.00 49.56 87 ALA A N 1
ATOM 650 C CA . ALA A 1 87 ? -1.885 -14.776 9.557 1.00 49.56 87 ALA A CA 1
ATOM 651 C C . ALA A 1 87 ? -3.167 -15.480 10.019 1.00 49.56 87 ALA A C 1
ATOM 653 O O . ALA A 1 87 ? -3.082 -16.212 11.030 1.00 49.56 87 ALA A O 1
#

Organism: NCBI:txid1193620

Sequence (87 aa):
MDALIHAMAISQSAEAARHAGIRVEPHFTSQEALSIHSEQGVIELAGPRAVEFLERARKLWGLAGVVSLHMAMLHCASEILAKQTAA